Protein AF-A0A947K6Z0-F1 (afdb_monomer_lite)

pLDDT: mean 86.45, std 8.38, range [49.88, 94.69]

Foldseek 3Di:
DVVLLVVLVVVLVVLVVVCVVVVPVVSNVVSVVSNVVSVVVVVVVVVVVVVVD

Radius of gyration: 13.56 Å; chains: 1; bounding box: 29×16×39 Å

Structure (mmCIF, N/CA/C/O backbone):
data_AF-A0A947K6Z0-F1
#
_entry.id   AF-A0A947K6Z0-F1
#
loop_
_atom_site.group_PDB
_atom_site.id
_atom_site.type_symbol
_atom_site.label_atom_id
_atom_site.label_alt_id
_atom_site.label_comp_id
_atom_site.label_asym_id
_atom_site.label_entity_id
_atom_site.label_seq_id
_atom_site.pdbx_PDB_ins_code
_atom_site.Cartn_x
_atom_site.Cartn_y
_atom_site.Cartn_z
_atom_site.occupancy
_atom_site.B_iso_or_equiv
_atom_site.auth_seq_id
_atom_site.auth_comp_id
_atom_site.auth_asym_id
_atom_site.auth_atom_id
_atom_site.pdbx_PDB_model_num
ATOM 1 N N . MET A 1 1 ? -9.494 12.490 12.366 1.00 71.94 1 MET A N 1
ATOM 2 C CA . MET A 1 1 ? -9.483 11.471 11.287 1.00 71.94 1 MET A CA 1
ATOM 3 C C . MET A 1 1 ? -9.143 12.044 9.916 1.00 71.94 1 MET A C 1
ATOM 5 O O . MET A 1 1 ? -8.392 11.391 9.210 1.00 71.94 1 MET A O 1
ATOM 9 N N . MET A 1 2 ? -9.602 13.254 9.560 1.00 77.00 2 MET A N 1
ATOM 10 C CA . MET A 1 2 ? -9.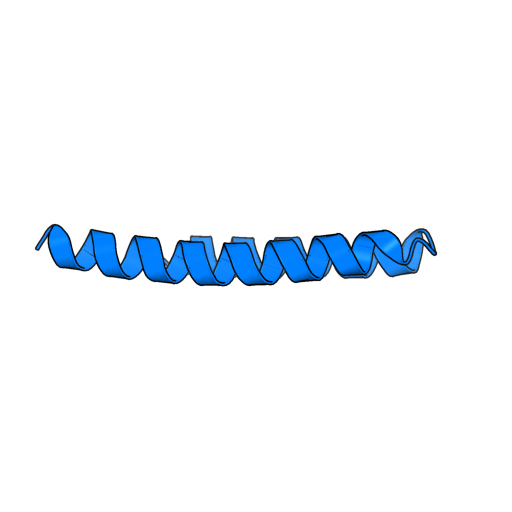260 13.895 8.276 1.00 77.00 2 MET A CA 1
ATOM 11 C C . MET A 1 2 ? -7.753 13.970 7.990 1.00 77.00 2 MET A C 1
ATOM 13 O O . MET A 1 2 ? -7.342 13.617 6.895 1.00 77.00 2 MET A O 1
ATOM 17 N N . ALA A 1 3 ? -6.921 14.320 8.979 1.00 79.50 3 ALA A N 1
ATOM 18 C CA . ALA A 1 3 ? -5.463 14.349 8.804 1.00 79.50 3 ALA A CA 1
ATOM 19 C C . ALA A 1 3 ? -4.867 12.980 8.413 1.00 79.50 3 ALA A C 1
ATOM 21 O O . ALA A 1 3 ? -4.000 12.912 7.549 1.00 79.50 3 ALA A O 1
ATOM 22 N N . ALA A 1 4 ? -5.367 11.883 8.995 1.00 76.44 4 ALA A N 1
ATOM 23 C CA . ALA A 1 4 ? -4.918 10.530 8.657 1.00 76.44 4 ALA A CA 1
ATOM 24 C C . ALA A 1 4 ? -5.347 10.118 7.238 1.00 76.44 4 ALA A C 1
ATOM 26 O O . ALA A 1 4 ? -4.603 9.446 6.532 1.00 76.44 4 ALA A O 1
ATOM 27 N N . GLN A 1 5 ? -6.533 10.553 6.808 1.00 81.44 5 GLN A N 1
ATOM 28 C CA . GLN A 1 5 ? -7.050 10.280 5.470 1.00 81.44 5 GLN A CA 1
ATOM 29 C C . GLN A 1 5 ? -6.291 11.080 4.399 1.00 81.44 5 GLN A C 1
ATOM 31 O O . GLN A 1 5 ? -5.881 10.504 3.397 1.00 81.44 5 GLN A O 1
ATOM 36 N N . LEU A 1 6 ? -6.012 12.362 4.665 1.00 85.62 6 LEU A N 1
ATOM 37 C CA . LEU A 1 6 ? -5.148 13.222 3.846 1.00 85.62 6 LEU A CA 1
ATOM 38 C C . LEU A 1 6 ? -3.741 12.640 3.696 1.00 85.62 6 LEU A C 1
ATOM 40 O O . LEU A 1 6 ? -3.212 12.574 2.590 1.00 85.62 6 LEU A O 1
ATOM 44 N N . PHE A 1 7 ? -3.147 12.184 4.801 1.00 80.62 7 PHE A N 1
A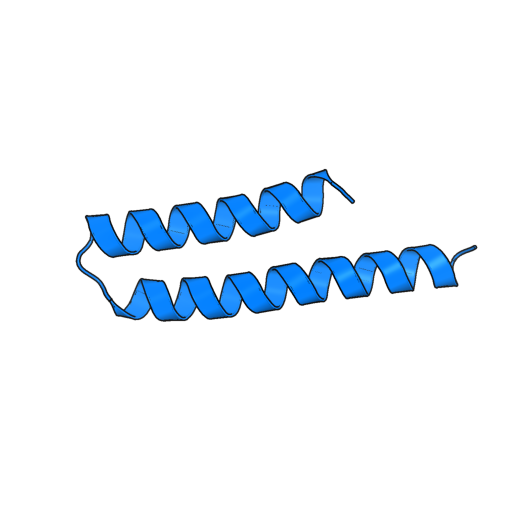TOM 45 C CA . PHE A 1 7 ? -1.823 11.568 4.781 1.00 80.62 7 PHE A CA 1
ATOM 46 C C . PHE A 1 7 ? -1.807 10.287 3.933 1.00 80.62 7 PHE A C 1
ATOM 48 O O . PHE A 1 7 ? -0.906 10.102 3.116 1.00 80.62 7 PHE A O 1
ATOM 55 N N . GLY A 1 8 ? -2.842 9.448 4.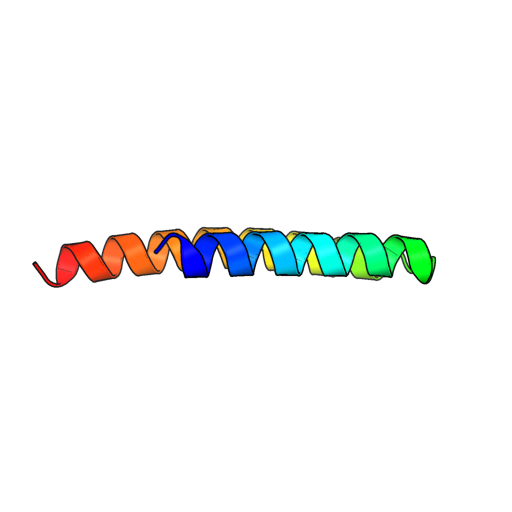056 1.00 84.69 8 GLY A N 1
ATOM 56 C CA . GLY A 1 8 ? -2.999 8.241 3.245 1.00 84.69 8 GLY A CA 1
ATOM 57 C C . GLY A 1 8 ? -3.093 8.529 1.745 1.00 84.69 8 GLY A C 1
ATOM 58 O O . GLY A 1 8 ? -2.397 7.895 0.957 1.00 84.69 8 GLY A O 1
ATOM 59 N N . THR A 1 9 ? -3.893 9.516 1.333 1.00 90.06 9 THR A N 1
ATOM 60 C CA . THR A 1 9 ? -4.049 9.861 -0.090 1.00 90.06 9 THR A CA 1
ATOM 61 C C . THR A 1 9 ? -2.834 10.591 -0.664 1.00 90.06 9 THR A C 1
ATOM 63 O O . THR A 1 9 ? -2.449 10.320 -1.800 1.00 90.06 9 THR A O 1
ATOM 66 N N . CYS A 1 10 ? -2.185 11.469 0.111 1.00 91.50 10 CYS A N 1
ATOM 67 C CA . CYS A 1 10 ? -0.955 12.144 -0.317 1.00 91.50 10 CYS A CA 1
ATOM 68 C C . 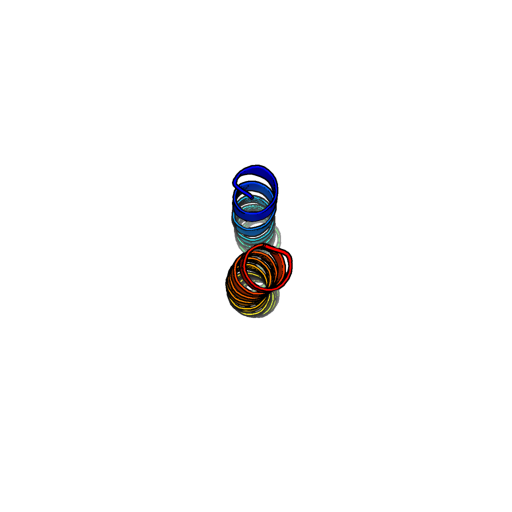CYS A 1 10 ? 0.202 11.156 -0.500 1.00 91.50 10 CYS A C 1
ATOM 70 O O . CYS A 1 10 ? 0.929 11.258 -1.485 1.00 91.50 10 CYS A O 1
ATOM 72 N N . GLY A 1 11 ? 0.354 10.176 0.398 1.00 89.44 11 GLY A N 1
ATOM 73 C CA . GLY A 1 11 ? 1.381 9.139 0.265 1.00 89.44 11 GLY A CA 1
ATOM 74 C C . GLY A 1 11 ? 1.230 8.323 -1.022 1.00 89.44 11 GLY A C 1
ATOM 75 O O . GLY A 1 11 ? 2.207 8.116 -1.739 1.00 89.44 11 GLY A O 1
ATOM 76 N N . VAL A 1 12 ? -0.002 7.936 -1.370 1.00 93.81 12 VAL A N 1
ATOM 77 C CA . VAL A 1 12 ? -0.299 7.236 -2.633 1.00 93.81 12 VAL A CA 1
ATOM 78 C C . VAL A 1 12 ? 0.018 8.116 -3.844 1.00 93.81 12 VAL A C 1
ATOM 80 O O . VAL A 1 12 ? 0.651 7.648 -4.788 1.00 93.81 12 VAL A O 1
ATOM 83 N N . ALA A 1 13 ? -0.364 9.397 -3.815 1.00 94.31 13 ALA A N 1
ATOM 84 C CA . ALA A 1 13 ? -0.084 10.330 -4.906 1.00 94.31 13 ALA A CA 1
ATOM 85 C C . ALA A 1 13 ? 1.426 10.523 -5.140 1.00 94.31 13 ALA A C 1
ATOM 87 O O . ALA A 1 13 ? 1.874 10.527 -6.286 1.00 94.31 13 ALA A O 1
ATOM 88 N N . ILE A 1 14 ? 2.219 10.621 -4.067 1.00 94.44 14 ILE A N 1
ATOM 89 C CA . ILE A 1 14 ? 3.683 10.725 -4.152 1.00 94.44 14 ILE A CA 1
ATOM 90 C C . ILE A 1 14 ? 4.284 9.465 -4.789 1.00 94.44 14 ILE A C 1
ATOM 92 O O . ILE A 1 14 ? 5.135 9.582 -5.669 1.00 94.44 14 ILE A O 1
ATOM 96 N N . LEU A 1 15 ? 3.827 8.268 -4.398 1.00 90.88 15 LEU A N 1
ATOM 97 C CA . LEU A 1 15 ? 4.307 7.008 -4.981 1.00 90.88 15 LEU A CA 1
ATOM 98 C C . LEU A 1 15 ? 3.990 6.906 -6.478 1.00 90.88 15 LEU A C 1
ATOM 100 O O . LEU A 1 15 ? 4.842 6.466 -7.246 1.00 90.88 15 LEU A O 1
ATOM 104 N N . LEU A 1 16 ? 2.805 7.350 -6.907 1.00 91.25 16 LEU A N 1
ATOM 105 C CA . LEU A 1 16 ? 2.432 7.370 -8.324 1.00 91.25 16 LEU A CA 1
ATOM 106 C C . LEU A 1 16 ? 3.281 8.361 -9.133 1.00 91.25 16 LEU A C 1
ATOM 108 O O . LEU A 1 16 ? 3.760 8.007 -10.207 1.00 91.25 16 LEU A O 1
ATOM 112 N N . LEU A 1 17 ? 3.522 9.568 -8.610 1.00 93.25 17 LEU A N 1
ATOM 113 C CA . LEU A 1 17 ? 4.394 10.550 -9.267 1.00 93.25 17 LEU A CA 1
ATOM 114 C C . LEU A 1 17 ? 5.833 10.046 -9.389 1.00 93.25 17 LEU A C 1
ATOM 116 O O . LEU A 1 17 ? 6.471 10.230 -10.424 1.00 93.25 17 LEU A O 1
ATOM 120 N N . LEU A 1 18 ? 6.338 9.381 -8.350 1.00 92.12 18 LEU A N 1
ATOM 121 C CA . LEU A 1 18 ? 7.676 8.806 -8.361 1.00 92.12 18 LEU A CA 1
ATOM 122 C C . LEU A 1 18 ? 7.773 7.613 -9.329 1.00 92.12 18 LEU A C 1
ATOM 124 O O . LEU A 1 18 ? 8.810 7.430 -9.961 1.00 92.12 18 LEU A O 1
ATOM 128 N N . ALA A 1 19 ? 6.689 6.845 -9.496 1.00 91.94 19 ALA A N 1
ATOM 129 C CA . ALA A 1 19 ? 6.625 5.733 -10.442 1.00 91.94 19 ALA A CA 1
ATOM 130 C C . ALA A 1 19 ? 6.786 6.219 -11.887 1.00 91.94 19 ALA A C 1
ATOM 132 O O . ALA A 1 19 ? 7.540 5.622 -12.655 1.00 91.94 19 ALA A O 1
ATOM 133 N N . GLU A 1 20 ? 6.112 7.322 -12.230 1.00 90.38 20 GLU A N 1
ATOM 134 C CA . GLU A 1 20 ? 6.265 7.978 -13.531 1.00 90.38 20 GLU A CA 1
ATOM 135 C C . GLU A 1 20 ? 7.655 8.592 -13.694 1.00 90.38 20 GLU A C 1
ATOM 137 O O . GLU A 1 20 ? 8.324 8.348 -14.694 1.00 90.38 20 GLU A O 1
ATOM 142 N N . GLY A 1 21 ? 8.122 9.350 -12.696 1.00 94.06 21 GLY A N 1
ATOM 143 C CA . GLY A 1 21 ? 9.405 10.052 -12.767 1.00 94.06 21 GLY A CA 1
ATOM 144 C C . GLY A 1 21 ? 10.618 9.124 -12.886 1.00 94.06 21 GLY A C 1
ATOM 145 O O . GLY A 1 21 ? 11.603 9.488 -13.521 1.00 94.06 21 GLY A O 1
ATOM 146 N N . LEU A 1 22 ? 10.547 7.922 -12.306 1.00 92.25 22 LEU A N 1
ATOM 147 C CA . LEU A 1 22 ? 11.612 6.915 -12.367 1.00 92.25 22 LEU A CA 1
ATOM 148 C C . LEU A 1 22 ? 11.410 5.875 -13.480 1.00 92.25 22 LEU A C 1
ATOM 150 O O . LEU A 1 22 ? 12.246 4.983 -13.616 1.00 92.25 22 LEU A O 1
ATOM 154 N N . ALA A 1 23 ? 10.312 5.944 -14.245 1.00 86.88 23 ALA A N 1
ATOM 155 C CA . ALA A 1 23 ? 9.903 4.909 -15.201 1.00 86.88 23 ALA A CA 1
ATOM 156 C C . ALA A 1 23 ? 9.893 3.488 -14.588 1.00 86.88 23 ALA A C 1
ATOM 158 O O . ALA A 1 23 ? 10.209 2.496 -15.246 1.00 86.88 23 ALA A O 1
ATOM 159 N N . MET A 1 24 ? 9.535 3.391 -13.303 1.00 90.94 24 MET A N 1
ATOM 160 C CA . MET A 1 24 ? 9.531 2.149 -12.532 1.00 90.94 24 MET A CA 1
ATOM 161 C C . MET A 1 24 ? 8.089 1.684 -12.305 1.00 90.94 24 MET A C 1
ATOM 163 O O . MET A 1 24 ? 7.459 2.087 -11.322 1.00 90.94 24 MET A O 1
ATOM 167 N N . PRO A 1 25 ? 7.546 0.802 -13.167 1.00 84.44 25 PRO A N 1
ATOM 168 C CA . PRO A 1 25 ? 6.151 0.376 -13.071 1.00 84.44 25 PRO A CA 1
ATOM 169 C C . PRO A 1 25 ? 5.835 -0.345 -11.754 1.00 84.44 25 PRO A C 1
ATOM 171 O O . PRO A 1 25 ? 4.720 -0.214 -11.259 1.00 84.44 25 PRO A O 1
ATOM 174 N N . VAL A 1 26 ? 6.822 -1.008 -11.134 1.00 88.94 26 VAL A N 1
ATOM 175 C CA . VAL A 1 26 ? 6.662 -1.712 -9.845 1.00 88.94 26 VAL A CA 1
ATOM 176 C C . VAL A 1 26 ? 6.227 -0.781 -8.708 1.00 88.94 26 VAL A C 1
ATOM 178 O O . VAL A 1 26 ? 5.608 -1.204 -7.735 1.00 88.94 26 VAL A O 1
ATOM 181 N N . LEU A 1 27 ? 6.520 0.517 -8.824 1.00 86.50 27 LEU A N 1
ATOM 182 C CA . LEU A 1 27 ? 6.156 1.490 -7.805 1.00 86.50 27 LEU A CA 1
ATOM 183 C C . LEU A 1 27 ? 4.653 1.826 -7.844 1.00 86.50 27 LEU A C 1
ATOM 185 O O . LEU A 1 27 ? 4.089 2.209 -6.817 1.00 86.50 27 LEU A O 1
ATOM 189 N N . ARG A 1 28 ? 3.976 1.592 -8.982 1.00 88.31 28 ARG A N 1
ATOM 190 C CA . ARG A 1 28 ? 2.507 1.653 -9.066 1.00 88.31 28 ARG A CA 1
ATOM 191 C C . ARG A 1 28 ? 1.861 0.524 -8.264 1.00 8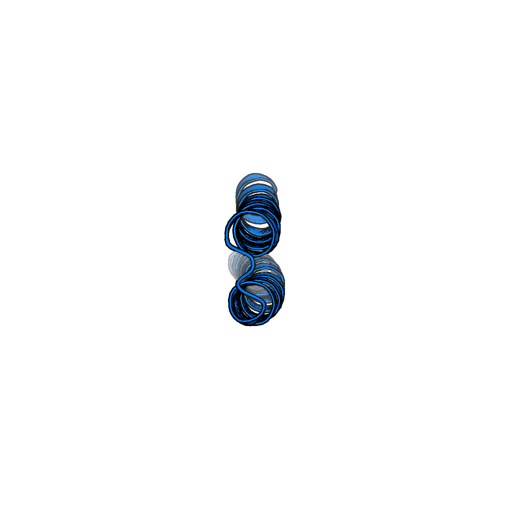8.31 28 ARG A C 1
ATOM 193 O O . ARG A 1 28 ? 0.887 0.781 -7.563 1.00 88.31 28 ARG A O 1
ATOM 200 N N . ASP A 1 29 ? 2.431 -0.679 -8.287 1.00 90.62 29 ASP A N 1
ATOM 201 C CA . ASP A 1 29 ? 1.920 -1.808 -7.497 1.00 90.62 29 ASP A CA 1
ATOM 202 C C . ASP A 1 29 ? 2.019 -1.511 -5.993 1.00 90.62 29 ASP A C 1
ATOM 204 O O . ASP A 1 29 ? 1.053 -1.688 -5.246 1.00 90.62 29 ASP A O 1
ATOM 208 N N . CYS A 1 30 ? 3.145 -0.939 -5.552 1.00 93.06 30 CYS A N 1
ATOM 209 C CA . CYS A 1 30 ? 3.303 -0.443 -4.183 1.00 93.06 30 CYS A CA 1
ATOM 210 C C . CYS A 1 30 ? 2.272 0.644 -3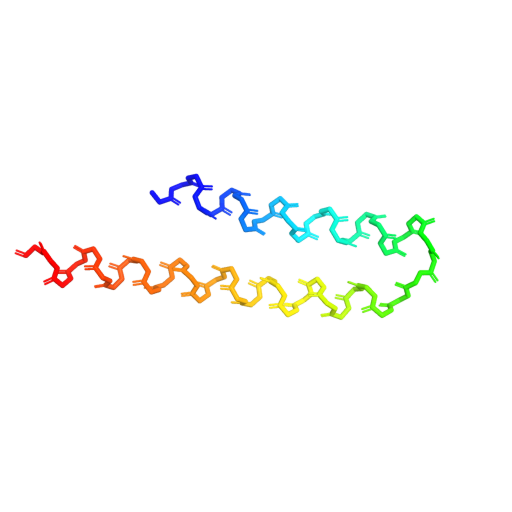.833 1.00 93.06 30 CYS A C 1
ATOM 212 O O . CYS A 1 30 ? 1.712 0.623 -2.735 1.00 93.06 30 CYS A O 1
ATOM 214 N N . ALA A 1 31 ? 1.992 1.575 -4.752 1.00 92.31 31 ALA A N 1
ATOM 215 C CA . ALA A 1 31 ? 0.999 2.629 -4.543 1.00 92.31 31 ALA A CA 1
ATOM 216 C C . ALA A 1 31 ? -0.417 2.062 -4.346 1.00 92.31 31 ALA A C 1
ATOM 218 O O . ALA A 1 31 ? -1.143 2.522 -3.463 1.00 92.31 31 ALA A O 1
ATOM 219 N N . LEU A 1 32 ? -0.795 1.033 -5.112 1.00 90.81 32 LEU A N 1
ATOM 220 C CA . LEU A 1 32 ? -2.089 0.357 -4.979 1.00 90.81 32 LEU A CA 1
ATOM 221 C C . LEU A 1 32 ? -2.228 -0.354 -3.628 1.00 90.81 32 LEU A C 1
ATOM 223 O O . LEU A 1 32 ? -3.261 -0.233 -2.967 1.00 90.81 32 LEU A O 1
ATOM 227 N N . VAL A 1 33 ? -1.174 -1.040 -3.176 1.00 94.69 33 VAL A N 1
ATOM 228 C CA . VAL A 1 33 ? -1.148 -1.672 -1.849 1.00 94.69 33 VAL A CA 1
ATOM 229 C C . VAL A 1 33 ? -1.285 -0.614 -0.751 1.00 94.69 33 VAL A C 1
ATOM 231 O O . VAL A 1 33 ? -2.137 -0.746 0.129 1.00 94.69 33 VAL A O 1
ATOM 234 N N . PHE A 1 34 ? -0.526 0.483 -0.831 1.00 90.56 34 PHE A N 1
ATOM 235 C CA . PHE A 1 34 ? -0.634 1.594 0.119 1.00 90.56 34 PHE A CA 1
ATOM 236 C C . PHE A 1 34 ? -2.032 2.223 0.144 1.00 90.56 34 PHE A C 1
ATOM 238 O O . PHE A 1 34 ? -2.527 2.555 1.222 1.00 90.56 34 PHE A O 1
ATOM 245 N N . ALA A 1 35 ? -2.700 2.339 -1.006 1.00 92.25 35 ALA A N 1
ATOM 246 C CA . ALA A 1 35 ? -4.067 2.847 -1.082 1.00 92.25 35 ALA A CA 1
ATOM 247 C C . ALA A 1 35 ? -5.054 1.949 -0.322 1.00 92.25 35 ALA A C 1
ATOM 249 O O . ALA A 1 35 ? -5.903 2.443 0.426 1.00 92.25 35 ALA A O 1
ATOM 250 N N . LEU A 1 36 ? -4.901 0.628 -0.448 1.00 92.94 36 LEU A N 1
ATOM 251 C CA . LEU A 1 36 ? -5.716 -0.338 0.283 1.00 92.94 36 LEU A CA 1
ATOM 252 C C . LEU A 1 36 ? -5.480 -0.236 1.800 1.00 92.94 36 LEU A C 1
ATOM 254 O O . LEU A 1 36 ? -6.434 -0.159 2.578 1.00 92.94 36 LEU A O 1
ATOM 258 N N . LEU A 1 37 ? -4.213 -0.163 2.227 1.00 90.69 37 LEU A N 1
ATOM 259 C CA . LEU A 1 37 ? -3.851 -0.000 3.639 1.00 90.69 37 LEU A CA 1
ATOM 260 C C . LEU A 1 37 ? -4.367 1.324 4.219 1.00 90.69 37 LEU A C 1
ATOM 262 O O . LEU A 1 37 ? -4.825 1.353 5.365 1.00 90.69 37 LEU A O 1
ATOM 266 N N . ALA A 1 38 ? -4.339 2.411 3.445 1.00 89.12 38 ALA A N 1
ATOM 267 C CA . ALA A 1 38 ? -4.884 3.699 3.860 1.00 89.12 38 ALA A CA 1
ATOM 268 C C . ALA A 1 38 ? -6.392 3.593 4.147 1.00 89.12 38 ALA A C 1
ATOM 270 O O . ALA A 1 38 ? -6.850 4.029 5.208 1.00 89.12 38 ALA A O 1
ATOM 271 N N . ALA A 1 39 ? -7.154 2.937 3.265 1.00 89.00 39 ALA A N 1
ATOM 272 C CA . ALA A 1 39 ? -8.578 2.685 3.481 1.00 89.00 39 ALA A CA 1
ATOM 273 C C . ALA A 1 39 ? -8.829 1.824 4.734 1.00 89.00 39 ALA A C 1
ATOM 275 O O . ALA A 1 39 ? -9.672 2.169 5.567 1.00 89.00 39 ALA A O 1
ATOM 276 N N . MET A 1 40 ? -8.058 0.746 4.924 1.00 91.31 40 MET A N 1
ATOM 277 C CA . MET A 1 40 ? -8.166 -0.102 6.118 1.00 91.31 40 MET A CA 1
ATOM 278 C C . MET A 1 40 ? -7.862 0.662 7.409 1.00 91.31 40 MET A C 1
ATOM 280 O O . MET A 1 40 ? -8.572 0.499 8.401 1.00 91.31 40 MET A O 1
ATOM 284 N N . THR A 1 41 ? -6.852 1.532 7.393 1.00 88.00 41 THR A N 1
ATOM 285 C CA . THR A 1 41 ? -6.479 2.373 8.538 1.00 88.00 41 THR A CA 1
ATOM 286 C C . THR A 1 41 ? -7.626 3.299 8.936 1.00 88.00 41 THR A C 1
ATOM 288 O O . THR A 1 41 ? -7.967 3.387 10.117 1.00 88.00 41 THR A O 1
ATOM 291 N N . VAL A 1 42 ? -8.285 3.937 7.963 1.00 87.00 42 VAL A N 1
ATOM 292 C CA . VAL A 1 42 ? -9.469 4.773 8.217 1.00 87.00 42 VAL A CA 1
ATOM 293 C C . VAL A 1 42 ? -10.588 3.940 8.846 1.00 87.00 42 VAL A C 1
ATOM 295 O O . VAL A 1 42 ? -11.120 4.322 9.885 1.00 87.00 42 VAL A O 1
ATOM 298 N N . VAL A 1 43 ? -10.907 2.767 8.295 1.00 88.25 43 VAL A N 1
ATOM 299 C CA . VAL A 1 43 ? -11.949 1.888 8.856 1.00 88.25 43 VAL A CA 1
ATOM 300 C C . VAL A 1 43 ? -11.607 1.443 10.283 1.00 88.25 43 VAL A C 1
ATOM 302 O O . VAL A 1 43 ? -12.476 1.457 11.157 1.00 88.25 43 VAL A O 1
ATOM 305 N N . ALA A 1 44 ? -10.350 1.080 10.546 1.00 88.19 44 ALA A N 1
ATOM 306 C CA . ALA A 1 44 ? -9.885 0.675 11.869 1.00 88.19 44 ALA A CA 1
ATOM 307 C C . ALA A 1 44 ? -10.022 1.810 12.893 1.00 88.19 44 ALA A C 1
ATOM 309 O O . ALA A 1 44 ? -10.540 1.589 13.990 1.00 88.19 44 ALA A O 1
ATOM 310 N N . PHE A 1 45 ? -9.632 3.034 12.527 1.00 83.94 45 PHE A N 1
ATOM 311 C CA . PHE A 1 45 ? -9.778 4.198 13.399 1.00 83.94 45 PHE A CA 1
ATOM 312 C C . PHE A 1 45 ? -11.243 4.562 13.651 1.00 83.94 45 PHE A C 1
ATOM 314 O O . PHE A 1 45 ? -11.585 4.850 14.796 1.00 83.94 45 PHE A O 1
ATOM 321 N N . VAL A 1 46 ? -12.120 4.505 12.637 1.00 86.44 46 VAL A N 1
ATOM 322 C CA . VAL A 1 46 ? -13.562 4.746 12.829 1.00 86.44 46 VAL A CA 1
ATOM 323 C C . VAL A 1 46 ? -14.124 3.711 13.804 1.00 86.44 46 VAL A C 1
ATOM 325 O O . VAL A 1 46 ? -14.740 4.078 14.803 1.00 86.44 46 VAL A O 1
ATOM 328 N N . LYS A 1 47 ? -13.846 2.418 13.581 1.00 86.25 47 LYS A N 1
ATOM 329 C CA . LYS A 1 47 ? -14.298 1.339 14.474 1.00 86.25 47 LYS A CA 1
ATOM 330 C C . LYS A 1 47 ? -13.757 1.492 15.899 1.00 86.25 47 LYS A C 1
ATOM 332 O O . LYS A 1 47 ? -14.499 1.279 16.855 1.00 86.25 47 LYS A O 1
ATOM 337 N N . ARG A 1 48 ? -12.484 1.869 16.068 1.00 82.94 48 ARG A N 1
ATOM 338 C CA . ARG A 1 48 ? -11.878 2.089 17.392 1.00 82.94 48 ARG A CA 1
ATOM 339 C C . ARG A 1 48 ? -12.482 3.298 18.104 1.00 82.94 48 ARG A C 1
ATOM 341 O O . ARG A 1 48 ? -12.762 3.195 19.293 1.00 82.94 48 ARG A O 1
ATOM 348 N N . ALA A 1 49 ? -12.708 4.402 17.394 1.00 80.69 49 ALA A N 1
ATOM 349 C CA . ALA A 1 49 ? -13.322 5.603 17.954 1.00 80.69 49 ALA A CA 1
ATOM 350 C C . ALA A 1 49 ? -14.753 5.342 18.450 1.00 80.69 49 ALA A C 1
ATOM 352 O O . ALA A 1 49 ? -15.155 5.899 19.465 1.00 80.69 49 ALA A O 1
ATOM 353 N N . TRP A 1 50 ? -15.496 4.468 17.766 1.00 76.19 50 TRP A N 1
ATOM 354 C CA . TRP A 1 50 ? -16.856 4.087 18.154 1.00 76.19 50 TRP A CA 1
ATOM 355 C C . TRP A 1 50 ? -16.913 3.056 19.284 1.00 76.19 50 TRP A C 1
ATOM 357 O O . TRP A 1 50 ? -17.857 3.076 20.056 1.00 76.19 50 TRP A O 1
ATOM 367 N N . ARG A 1 51 ? -15.912 2.176 19.422 1.00 74.06 51 ARG A N 1
ATOM 368 C CA . ARG A 1 51 ? -15.813 1.233 20.556 1.00 74.06 51 ARG A CA 1
ATOM 369 C C . ARG A 1 51 ? -15.528 1.939 21.889 1.00 74.06 51 ARG A C 1
ATOM 371 O O . ARG A 1 51 ? -15.788 1.374 22.940 1.00 74.06 51 ARG A O 1
ATOM 378 N N . ASN A 1 52 ? -14.896 3.109 21.835 1.00 59.84 52 ASN A N 1
ATOM 379 C CA . ASN A 1 52 ? -14.415 3.843 23.007 1.00 59.84 52 ASN A CA 1
ATOM 380 C C . ASN A 1 52 ? -15.351 4.998 23.421 1.00 59.84 52 ASN A C 1
ATOM 382 O O . ASN A 1 52 ? -14.926 5.876 24.172 1.00 59.84 52 ASN A O 1
ATOM 386 N N . LYS A 1 53 ? -16.577 5.013 22.888 1.00 49.88 53 LYS A N 1
ATOM 387 C CA . LYS A 1 53 ? -17.735 5.766 23.383 1.00 49.88 53 LYS A CA 1
ATOM 388 C C . LYS A 1 53 ? -18.712 4.779 24.004 1.00 49.88 53 LYS A C 1
ATOM 390 O O . LYS A 1 53 ? -19.387 5.197 24.964 1.00 49.88 53 LYS A O 1
#

Secondary structure (DSSP, 8-state):
-HHHHHHHHHHHHHHHHHHHHTT-THHHHHHHHHHHHHHHHHHHHHHHHHHT-

Sequence (53 aa):
MMAAQLFGTCGVAILLLLAEGLAMPVLRDCALVFALLAAMTVVAFVKRAWRNK